Protein AF-A0A7S1AK38-F1 (afdb_monomer_lite)

Secondary structure (DSSP, 8-state):
--HHHHHHHHHHTS-TT-SS-EEEEE---TT--HHHHHHHHHHHHHHHHHHHHHHSS--HHHHHHHHHHHHHTT--EEEEEEEETTEEEEEEE-

Radius of gyration: 13.22 Å; chains: 1; bounding box: 28×28×34 Å

Organism: Noctiluca scintillans (NCBI:txid2966)

Foldseek 3Di:
DDPVVVCVVVLVVDPLQDLQDKDWDWDDDPDDDPVLLCVLAVVLVVVQSVVCVVPSAGPVVSVVSSLVSQVVVVIWTKMWHHGGRSRIDIDGHD

Sequence (94 aa):
MSDDKYFAKNKAAVPAGSVTCAILFVKQMAHMPKPRLLEAALNSAIRAAVTWKATGNPPIEAFGAAVAALNRGGWSGRLAFTSAPGVWQDISFP

pLDDT: mean 88.04, std 6.77, range [61.84, 95.19]

Structure (mmCIF, N/CA/C/O backbone):
data_AF-A0A7S1AK38-F1
#
_entry.id   AF-A0A7S1AK38-F1
#
loop_
_atom_site.group_PDB
_atom_site.id
_atom_site.type_symbol
_atom_site.label_atom_id
_atom_site.label_alt_id
_atom_site.label_comp_id
_atom_site.label_asym_id
_atom_site.label_entity_id
_atom_site.label_seq_id
_atom_site.pdbx_PDB_ins_code
_atom_site.Cartn_x
_atom_site.Cartn_y
_atom_site.Cartn_z
_atom_site.occupancy
_atom_site.B_iso_or_equiv
_atom_site.auth_seq_id
_atom_site.auth_comp_id
_atom_site.auth_asym_id
_atom_site.auth_atom_id
_atom_site.pdbx_PDB_model_num
ATOM 1 N N . MET A 1 1 ? 8.879 17.508 -7.259 1.00 61.84 1 MET A N 1
ATOM 2 C CA . MET A 1 1 ? 8.401 17.363 -5.863 1.00 61.84 1 MET A CA 1
ATOM 3 C C . MET A 1 1 ? 9.083 16.130 -5.297 1.00 61.84 1 MET A C 1
ATOM 5 O O . MET A 1 1 ? 9.114 15.151 -6.024 1.00 61.84 1 MET A O 1
ATOM 9 N N . SER A 1 2 ? 9.688 16.178 -4.106 1.00 86.88 2 SER A N 1
ATOM 10 C CA . SER A 1 2 ? 10.305 14.980 -3.513 1.00 86.88 2 SER A CA 1
ATOM 11 C C . SER A 1 2 ? 9.240 13.961 -3.095 1.00 86.88 2 SER A C 1
ATOM 13 O O . SER A 1 2 ? 8.104 14.352 -2.806 1.00 86.88 2 SER A O 1
ATOM 15 N N . ASP A 1 3 ? 9.616 12.683 -3.025 1.00 88.62 3 ASP A N 1
ATOM 16 C CA . ASP A 1 3 ? 8.741 11.595 -2.568 1.00 88.62 3 ASP A CA 1
ATOM 17 C C . ASP A 1 3 ? 8.148 11.916 -1.186 1.00 88.62 3 ASP A C 1
ATOM 19 O O . ASP A 1 3 ? 6.940 11.830 -0.985 1.00 88.62 3 ASP A O 1
ATOM 23 N N . ASP A 1 4 ? 8.952 12.414 -0.245 1.00 89.44 4 ASP A N 1
ATOM 24 C CA . ASP A 1 4 ? 8.457 12.740 1.098 1.00 89.44 4 ASP A CA 1
ATOM 25 C C . ASP A 1 4 ? 7.452 13.900 1.097 1.00 89.44 4 ASP A C 1
ATOM 27 O O . ASP A 1 4 ? 6.467 13.867 1.835 1.00 89.44 4 ASP A O 1
ATOM 31 N N . LYS A 1 5 ? 7.617 14.891 0.208 1.00 90.81 5 LYS A N 1
ATOM 32 C CA . LYS A 1 5 ? 6.633 15.974 0.046 1.00 90.81 5 LYS A CA 1
ATOM 33 C C . LYS A 1 5 ? 5.341 15.467 -0.604 1.00 90.81 5 LYS A C 1
ATOM 35 O O . LYS A 1 5 ? 4.266 15.958 -0.259 1.00 90.81 5 LYS A O 1
ATOM 40 N N . TYR A 1 6 ? 5.427 14.477 -1.500 1.00 91.00 6 TYR A N 1
ATOM 41 C CA . TYR A 1 6 ? 4.254 13.765 -2.013 1.00 91.00 6 TYR A CA 1
ATOM 42 C C . TYR A 1 6 ? 3.506 13.079 -0.871 1.00 91.00 6 TYR A C 1
ATOM 44 O O . TYR A 1 6 ? 2.311 13.315 -0.695 1.00 91.00 6 TYR A O 1
ATOM 52 N N . PHE A 1 7 ? 4.197 12.279 -0.060 1.00 93.88 7 PHE A N 1
ATOM 53 C CA . PHE A 1 7 ? 3.563 11.558 1.037 1.00 93.88 7 PHE A CA 1
ATOM 54 C C . PHE A 1 7 ? 2.984 12.497 2.090 1.00 93.88 7 PHE A C 1
ATOM 56 O O . PHE A 1 7 ? 1.826 12.324 2.444 1.00 93.88 7 PHE A O 1
ATOM 63 N N . ALA A 1 8 ? 3.717 13.518 2.539 1.00 93.44 8 ALA A N 1
ATOM 64 C CA . ALA A 1 8 ? 3.215 14.471 3.528 1.00 93.44 8 ALA A CA 1
ATOM 65 C C . ALA A 1 8 ? 1.916 15.147 3.061 1.00 93.44 8 ALA A C 1
ATOM 67 O O . ALA A 1 8 ? 0.928 15.170 3.793 1.00 93.44 8 ALA A O 1
ATOM 68 N N . LYS A 1 9 ? 1.883 15.624 1.807 1.00 94.94 9 LYS A N 1
ATOM 69 C CA . LYS A 1 9 ? 0.686 16.240 1.219 1.00 94.94 9 LYS A CA 1
ATOM 70 C C . LYS A 1 9 ? -0.493 15.265 1.164 1.00 94.94 9 LYS A C 1
ATOM 72 O O . LYS A 1 9 ? -1.603 15.641 1.523 1.00 94.94 9 LYS A O 1
ATOM 77 N N . ASN A 1 10 ? -0.271 14.039 0.690 1.00 93.81 10 ASN A N 1
ATOM 78 C CA . ASN A 1 10 ? -1.357 13.073 0.515 1.00 93.81 10 ASN A CA 1
ATOM 79 C C . ASN A 1 10 ? -1.837 12.493 1.853 1.00 93.81 10 ASN A C 1
ATOM 81 O O . ASN A 1 10 ? -3.041 12.394 2.052 1.00 93.81 10 ASN A O 1
ATOM 85 N N . LYS A 1 11 ? -0.934 12.192 2.798 1.00 94.19 11 LYS A N 1
ATOM 86 C CA . LYS A 1 11 ? -1.285 11.753 4.161 1.00 94.19 11 LYS A CA 1
ATOM 87 C C . LYS A 1 11 ? -2.125 12.821 4.881 1.00 94.19 11 LYS A C 1
ATOM 89 O O . LYS A 1 11 ? -3.087 12.468 5.550 1.00 94.19 11 LYS A O 1
ATOM 94 N N . ALA A 1 12 ? -1.830 14.111 4.686 1.00 93.31 12 ALA A N 1
ATOM 95 C CA . ALA A 1 12 ? -2.604 15.214 5.269 1.00 93.31 12 ALA A CA 1
ATOM 96 C C . ALA A 1 12 ? -4.017 15.388 4.675 1.00 93.31 12 ALA A C 1
ATOM 98 O O . ALA A 1 12 ? -4.875 15.988 5.314 1.00 93.31 12 ALA A O 1
ATOM 99 N N . ALA A 1 13 ? -4.270 14.879 3.466 1.00 93.12 13 ALA A N 1
ATOM 100 C CA . ALA A 1 13 ? -5.594 14.915 2.841 1.00 93.12 13 ALA A CA 1
ATOM 101 C C . ALA A 1 13 ? -6.508 13.762 3.301 1.00 93.12 13 ALA A C 1
ATOM 103 O O . ALA A 1 13 ? -7.698 13.754 2.986 1.00 93.12 13 ALA A O 1
ATOM 104 N N . VAL A 1 14 ? -5.965 12.779 4.025 1.00 92.06 14 VAL A N 1
ATOM 105 C CA . VAL A 1 14 ? -6.728 11.643 4.547 1.00 92.06 14 VAL A CA 1
ATOM 106 C C . VAL A 1 14 ? -7.449 12.066 5.832 1.00 92.06 14 VAL A C 1
ATOM 108 O O . VAL A 1 14 ? -6.809 12.626 6.724 1.00 92.06 14 VAL A O 1
ATOM 111 N N . PRO A 1 15 ? -8.761 11.791 5.977 1.00 91.44 15 PRO A N 1
ATOM 112 C CA . PRO A 1 15 ? -9.485 12.088 7.210 1.00 91.44 15 PRO A CA 1
ATOM 113 C C . PRO A 1 15 ? -8.817 11.453 8.435 1.00 91.44 15 PRO A C 1
ATOM 115 O O . PRO A 1 15 ? -8.454 10.279 8.399 1.00 91.44 15 PRO A O 1
ATOM 118 N N . ALA A 1 16 ? -8.715 12.194 9.542 1.00 86.50 16 ALA A N 1
ATOM 119 C CA . ALA A 1 16 ? -7.991 11.753 10.742 1.00 86.50 16 ALA A CA 1
ATOM 120 C C . ALA A 1 16 ? -8.509 10.426 11.338 1.00 86.50 16 ALA A C 1
ATOM 122 O O . ALA A 1 16 ? -7.734 9.654 11.897 1.00 86.50 16 ALA A O 1
ATOM 123 N N . GLY A 1 17 ? -9.807 10.140 11.184 1.00 88.06 17 GLY A N 1
ATOM 124 C CA . GLY A 1 17 ? -10.432 8.888 11.625 1.00 88.06 17 GLY A CA 1
ATOM 125 C C . GLY A 1 17 ? -10.288 7.716 10.649 1.00 88.06 17 GLY A C 1
ATOM 126 O O . GLY A 1 17 ? -10.788 6.630 10.931 1.00 88.06 17 GLY A O 1
ATOM 127 N N . SER A 1 18 ? -9.650 7.907 9.492 1.00 86.19 18 SER A N 1
ATOM 128 C CA . SER A 1 18 ? -9.476 6.834 8.516 1.00 86.19 18 SER A CA 1
ATOM 129 C C . SER A 1 18 ? -8.503 5.786 9.042 1.00 86.19 18 SER A C 1
ATOM 131 O O . SER A 1 18 ? -7.332 6.073 9.282 1.00 86.19 18 SER A O 1
ATOM 133 N N . VAL A 1 19 ? -8.982 4.548 9.134 1.00 88.56 19 VAL A N 1
ATOM 134 C CA . VAL A 1 19 ? -8.176 3.384 9.522 1.00 88.56 19 VAL A CA 1
ATOM 135 C C . VAL A 1 19 ? -7.885 2.441 8.360 1.00 88.56 19 VAL A C 1
ATOM 137 O O . VAL A 1 19 ? -7.127 1.499 8.546 1.00 88.56 19 VAL A O 1
ATOM 140 N N . THR A 1 20 ? -8.435 2.704 7.167 1.00 91.94 20 THR A N 1
ATOM 141 C CA . THR A 1 20 ? -8.325 1.827 5.987 1.00 91.94 20 THR A CA 1
ATOM 142 C C . THR A 1 20 ? -7.774 2.521 4.737 1.00 91.94 20 THR A C 1
ATOM 144 O O . THR A 1 20 ? -8.270 2.295 3.632 1.00 91.94 20 THR A O 1
ATOM 147 N N . CYS A 1 21 ? -6.796 3.420 4.884 1.00 93.19 21 CYS A N 1
ATOM 148 C CA . CYS A 1 21 ? -6.221 4.160 3.757 1.00 93.19 21 CYS A CA 1
ATOM 149 C C . CYS A 1 21 ? -4.827 3.645 3.389 1.00 93.19 21 CYS A C 1
ATOM 151 O O . CYS A 1 21 ? -3.982 3.469 4.263 1.00 93.19 21 CYS A O 1
ATOM 153 N N . ALA A 1 22 ? -4.567 3.469 2.090 1.00 93.75 22 ALA A N 1
ATOM 154 C CA . ALA A 1 22 ? -3.241 3.174 1.557 1.00 93.75 22 ALA A CA 1
ATOM 155 C C . ALA A 1 22 ? -2.881 4.095 0.386 1.00 93.75 22 ALA A C 1
ATOM 157 O O . ALA A 1 22 ? -3.737 4.498 -0.400 1.00 93.75 22 ALA A O 1
ATOM 158 N N . ILE A 1 23 ? -1.588 4.382 0.255 1.00 93.56 23 ILE A N 1
ATOM 159 C CA . ILE A 1 23 ? -0.976 5.133 -0.836 1.00 93.56 23 ILE A CA 1
ATOM 160 C C . ILE A 1 23 ? 0.132 4.257 -1.416 1.00 93.56 23 ILE A C 1
ATOM 162 O O . ILE A 1 23 ? 1.165 4.054 -0.778 1.00 93.56 23 ILE A O 1
ATOM 166 N N . LEU A 1 24 ? -0.071 3.757 -2.632 1.00 92.12 24 LEU A N 1
ATOM 167 C CA . LEU A 1 24 ? 0.960 3.055 -3.387 1.00 92.12 24 LEU A CA 1
ATOM 168 C C . LEU A 1 24 ? 1.642 4.035 -4.340 1.00 92.12 24 LEU A C 1
ATOM 170 O O . LEU A 1 24 ? 1.038 4.492 -5.309 1.00 92.12 24 LEU A O 1
ATOM 174 N N . PHE A 1 25 ? 2.902 4.350 -4.062 1.00 91.75 25 PHE A N 1
ATOM 175 C CA . PHE A 1 25 ? 3.739 5.187 -4.910 1.00 91.75 25 PHE A CA 1
ATOM 176 C C . PHE A 1 25 ? 4.781 4.326 -5.617 1.00 91.75 25 PHE A C 1
ATOM 178 O O . PHE A 1 25 ? 5.545 3.608 -4.972 1.00 91.75 25 PHE A O 1
ATOM 185 N N . VAL A 1 26 ? 4.829 4.432 -6.941 1.00 90.38 26 VAL A N 1
ATOM 186 C CA . VAL A 1 26 ? 5.803 3.741 -7.789 1.00 90.38 26 VAL A CA 1
ATOM 187 C C . VAL A 1 26 ? 6.629 4.802 -8.495 1.00 90.38 26 VAL A C 1
ATOM 189 O O . VAL A 1 26 ? 6.074 5.707 -9.122 1.00 90.38 26 VAL A O 1
ATOM 192 N N . LYS A 1 27 ? 7.955 4.708 -8.387 1.00 88.56 27 LYS A N 1
ATOM 193 C CA . LYS A 1 27 ? 8.869 5.657 -9.022 1.00 88.56 27 LYS A CA 1
ATOM 194 C C . LYS A 1 27 ? 8.774 5.509 -10.537 1.00 88.56 27 LYS A C 1
ATOM 196 O O . LYS A 1 27 ? 8.917 4.419 -11.091 1.00 88.56 27 LYS A O 1
ATOM 201 N N . GLN A 1 28 ? 8.494 6.618 -11.214 1.00 73.31 28 GLN A N 1
ATOM 202 C CA . GLN A 1 28 ? 8.316 6.620 -12.659 1.00 73.31 28 GLN A CA 1
ATOM 203 C C . GLN A 1 28 ? 9.656 6.374 -13.366 1.00 73.31 28 GLN A C 1
ATOM 205 O O . GLN A 1 28 ? 10.644 7.049 -13.090 1.00 73.31 28 GLN A O 1
ATOM 210 N N . MET A 1 29 ? 9.657 5.451 -14.329 1.00 69.69 29 MET A N 1
ATOM 211 C CA . MET A 1 29 ? 10.752 5.250 -15.283 1.00 69.69 29 MET A CA 1
ATOM 212 C C . MET A 1 29 ? 10.296 5.685 -16.682 1.00 69.69 29 MET A C 1
ATOM 214 O O . MET A 1 29 ? 9.128 5.506 -17.036 1.00 69.69 29 MET A O 1
ATOM 218 N N . ALA A 1 30 ? 11.207 6.253 -17.481 1.00 63.84 30 ALA A N 1
ATOM 219 C CA . ALA A 1 30 ? 10.908 6.908 -18.764 1.00 63.84 30 ALA A CA 1
ATOM 220 C C . ALA A 1 30 ? 10.179 6.022 -19.802 1.00 63.84 30 ALA A C 1
ATOM 222 O O . ALA A 1 30 ? 9.471 6.545 -20.657 1.00 63.84 30 ALA A O 1
ATOM 223 N N . HIS A 1 31 ? 10.284 4.692 -19.698 1.00 65.00 31 HIS A N 1
ATOM 224 C CA . HIS A 1 31 ? 9.705 3.731 -20.648 1.00 65.00 31 HIS A CA 1
ATOM 225 C C . HIS A 1 31 ? 8.740 2.731 -19.994 1.00 65.00 31 HIS A C 1
ATOM 227 O O . HIS A 1 31 ? 8.678 1.569 -20.386 1.00 65.00 31 HIS A O 1
ATOM 233 N N . MET A 1 32 ? 7.998 3.148 -18.964 1.00 64.44 32 MET A N 1
ATOM 234 C CA . MET A 1 32 ? 7.171 2.220 -18.190 1.00 64.44 32 MET A CA 1
ATOM 235 C C . MET A 1 32 ? 5.850 1.847 -18.897 1.00 64.44 32 MET A C 1
ATOM 237 O O . MET A 1 32 ? 4.997 2.718 -19.105 1.00 64.44 32 MET A O 1
ATOM 241 N N . PRO A 1 33 ? 5.597 0.556 -19.186 1.00 73.88 33 PRO A N 1
ATOM 242 C CA . PRO A 1 33 ? 4.288 0.104 -19.636 1.00 73.88 33 PRO A CA 1
ATOM 243 C C . PRO A 1 33 ? 3.307 0.090 -18.456 1.00 73.88 33 PRO A C 1
ATOM 245 O O . PRO A 1 33 ? 3.298 -0.829 -17.636 1.00 73.88 33 PRO A O 1
ATOM 248 N N . LYS A 1 34 ? 2.441 1.109 -18.399 1.00 76.81 34 LYS A N 1
ATOM 249 C CA . LYS A 1 34 ? 1.352 1.235 -17.411 1.00 76.81 34 LYS A CA 1
ATOM 250 C C . LYS A 1 34 ? 0.479 -0.031 -17.260 1.00 76.81 34 LYS A C 1
ATOM 252 O O . LYS A 1 34 ? 0.114 -0.326 -16.125 1.00 76.81 34 LYS A O 1
ATOM 257 N N . PRO A 1 35 ? 0.172 -0.810 -18.322 1.00 84.25 35 PRO A N 1
ATOM 258 C CA . PRO A 1 35 ? -0.619 -2.035 -18.177 1.00 84.25 35 PRO A CA 1
ATOM 259 C C . PRO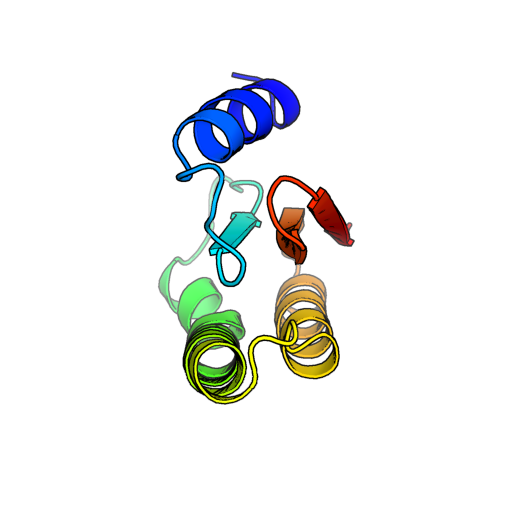 A 1 35 ? 0.048 -3.088 -17.288 1.00 84.25 35 PRO A C 1
ATOM 261 O O . PRO A 1 35 ? -0.598 -3.612 -16.389 1.00 84.25 35 PRO A O 1
ATOM 264 N N . ARG A 1 36 ? 1.359 -3.319 -17.450 1.00 84.38 36 ARG A N 1
ATOM 265 C CA . ARG A 1 36 ? 2.094 -4.315 -16.651 1.00 84.38 36 ARG A CA 1
ATOM 266 C C . ARG A 1 36 ? 2.136 -3.948 -15.170 1.00 84.38 36 ARG A C 1
ATOM 268 O O . ARG A 1 36 ? 2.084 -4.823 -14.314 1.00 84.38 36 ARG A O 1
ATOM 275 N N . LEU A 1 37 ? 2.201 -2.648 -14.873 1.00 86.56 37 LEU A N 1
ATOM 276 C CA . LEU A 1 37 ? 2.131 -2.153 -13.502 1.00 86.56 37 LEU A CA 1
ATOM 277 C C . LEU A 1 37 ? 0.778 -2.487 -12.858 1.00 86.56 37 LEU A C 1
ATOM 279 O O . LEU A 1 37 ? 0.722 -2.964 -11.725 1.00 86.56 37 LEU A O 1
ATOM 283 N N . LEU A 1 38 ? -0.313 -2.241 -13.588 1.00 86.81 38 LEU A N 1
ATOM 284 C CA . LEU A 1 38 ? -1.661 -2.554 -13.121 1.00 86.81 38 LEU A CA 1
ATOM 285 C C . LEU A 1 38 ? -1.858 -4.065 -12.975 1.00 86.81 38 LEU A C 1
ATOM 287 O O . LEU A 1 38 ? -2.360 -4.502 -11.947 1.00 86.81 38 LEU A O 1
ATOM 291 N N . GLU A 1 39 ? -1.410 -4.868 -13.937 1.00 87.50 39 GLU A N 1
ATOM 292 C CA . GLU A 1 39 ? -1.458 -6.334 -13.851 1.00 87.50 39 GLU A CA 1
ATOM 293 C C . GLU A 1 39 ? -0.720 -6.865 -12.613 1.00 87.50 39 GLU A C 1
ATOM 295 O O . GLU A 1 39 ? -1.221 -7.763 -11.937 1.00 87.50 39 GLU A O 1
ATOM 300 N N . ALA A 1 40 ? 0.428 -6.275 -12.268 1.00 86.06 40 ALA A N 1
ATOM 301 C CA . ALA A 1 40 ? 1.233 -6.706 -11.129 1.00 86.06 40 ALA A CA 1
ATOM 302 C C . ALA A 1 40 ? 0.602 -6.382 -9.762 1.00 86.06 40 ALA A C 1
ATOM 304 O O . ALA A 1 40 ? 0.763 -7.160 -8.821 1.00 86.06 40 ALA A O 1
ATOM 305 N N . ALA A 1 41 ? -0.095 -5.248 -9.627 1.00 86.69 41 ALA A N 1
ATOM 306 C CA . ALA A 1 41 ? -0.524 -4.741 -8.318 1.00 86.69 41 ALA A CA 1
ATOM 307 C C . ALA A 1 41 ? -2.045 -4.672 -8.106 1.00 86.69 41 ALA A C 1
ATOM 309 O O . ALA A 1 41 ? -2.496 -4.760 -6.963 1.00 86.69 41 ALA A O 1
ATOM 310 N N . LEU A 1 42 ? -2.851 -4.517 -9.163 1.00 86.50 42 LEU A N 1
ATOM 311 C CA . LEU A 1 42 ? -4.265 -4.141 -9.042 1.00 86.50 42 LEU A CA 1
ATOM 312 C C . LEU A 1 42 ? -5.100 -5.204 -8.322 1.00 86.50 42 LEU A C 1
ATOM 314 O O . LEU A 1 42 ? -5.883 -4.865 -7.438 1.00 86.50 42 LEU A O 1
ATOM 318 N N . ASN A 1 43 ? -4.921 -6.487 -8.654 1.00 86.56 43 ASN A N 1
ATOM 319 C CA . ASN A 1 43 ? -5.696 -7.561 -8.025 1.00 86.56 43 ASN A CA 1
ATOM 320 C C . ASN A 1 43 ? -5.433 -7.629 -6.511 1.00 86.56 43 ASN A C 1
ATOM 322 O O . ASN A 1 43 ? -6.371 -7.631 -5.713 1.00 86.56 43 ASN A O 1
ATOM 326 N N . SER A 1 44 ? -4.158 -7.604 -6.119 1.00 86.69 44 SER A N 1
ATOM 327 C CA . SER A 1 44 ? -3.740 -7.607 -4.715 1.00 86.69 44 SER A CA 1
ATOM 328 C C . SER A 1 44 ? -4.214 -6.356 -3.976 1.00 86.69 44 SER A C 1
ATOM 330 O O . SER A 1 44 ? -4.696 -6.465 -2.851 1.00 86.69 44 SER A O 1
ATOM 332 N N . ALA A 1 45 ? -4.153 -5.182 -4.614 1.00 85.56 45 ALA A N 1
ATOM 333 C CA . ALA A 1 45 ? -4.631 -3.927 -4.037 1.00 85.56 45 ALA A CA 1
ATOM 334 C C . ALA A 1 45 ? -6.152 -3.933 -3.798 1.00 85.56 45 ALA A C 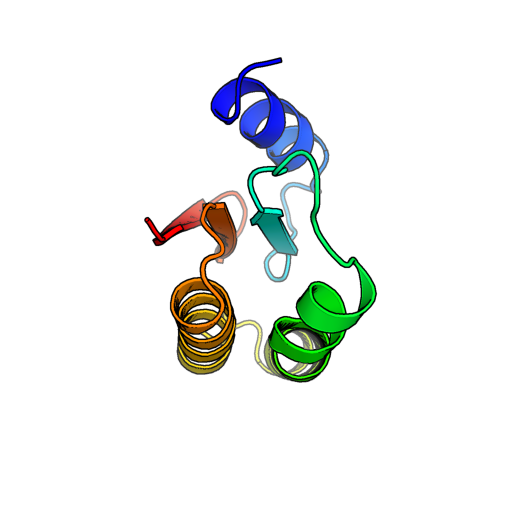1
ATOM 336 O O . ALA A 1 45 ? -6.604 -3.500 -2.740 1.00 85.56 45 ALA A O 1
ATOM 337 N N . ILE A 1 46 ? -6.942 -4.470 -4.737 1.00 86.56 46 ILE A N 1
ATOM 338 C CA . ILE A 1 46 ? -8.398 -4.607 -4.578 1.00 86.56 46 ILE A CA 1
ATOM 339 C C . ILE A 1 46 ? -8.723 -5.569 -3.432 1.00 86.56 46 ILE A C 1
ATOM 341 O O . ILE A 1 46 ? -9.513 -5.226 -2.554 1.00 86.56 46 ILE A O 1
ATOM 345 N N . ARG A 1 47 ? -8.093 -6.753 -3.398 1.00 86.06 47 ARG A N 1
ATOM 346 C CA . ARG A 1 47 ? -8.294 -7.730 -2.312 1.00 86.06 47 ARG A CA 1
ATOM 347 C C . ARG A 1 47 ? -7.939 -7.134 -0.956 1.00 86.06 47 ARG A C 1
ATOM 349 O O . ARG A 1 47 ? -8.712 -7.268 -0.014 1.00 86.06 47 ARG A O 1
ATOM 356 N N . ALA A 1 48 ? -6.809 -6.436 -0.880 1.00 87.75 48 ALA A N 1
ATOM 357 C CA . ALA A 1 48 ? -6.391 -5.726 0.315 1.00 87.75 48 ALA A CA 1
ATOM 358 C C . ALA A 1 48 ? -7.461 -4.716 0.762 1.00 87.75 48 ALA A C 1
ATOM 360 O O . ALA A 1 48 ? -7.932 -4.789 1.893 1.00 87.75 48 ALA A O 1
ATOM 361 N N . ALA A 1 49 ? -7.917 -3.831 -0.127 1.00 86.50 49 ALA A N 1
ATOM 362 C CA . ALA A 1 49 ? -8.923 -2.823 0.207 1.00 86.50 49 ALA A CA 1
ATOM 363 C C . ALA A 1 49 ? -10.243 -3.436 0.719 1.00 86.50 49 ALA A C 1
ATOM 365 O O . ALA A 1 49 ? -10.819 -2.943 1.691 1.00 86.50 49 ALA A O 1
ATOM 366 N N . VAL A 1 50 ? -10.705 -4.529 0.102 1.00 87.88 50 VAL A N 1
ATOM 367 C CA . VAL A 1 50 ? -11.940 -5.226 0.502 1.00 87.88 50 VAL A CA 1
ATOM 368 C C . VAL A 1 50 ? -11.790 -5.884 1.876 1.00 87.88 50 VAL A C 1
ATOM 370 O O . VAL A 1 50 ? -12.618 -5.648 2.757 1.00 87.88 50 VAL A O 1
ATOM 373 N N . THR A 1 51 ? -10.728 -6.665 2.091 1.00 87.44 51 THR A N 1
ATOM 374 C CA . THR A 1 51 ? -10.480 -7.347 3.374 1.00 87.44 51 THR A CA 1
ATOM 375 C C . THR A 1 51 ? -10.272 -6.352 4.509 1.00 87.44 51 THR A C 1
ATOM 377 O O . THR A 1 51 ? -10.748 -6.556 5.628 1.00 87.44 51 THR A O 1
ATOM 380 N N . TRP A 1 52 ? -9.590 -5.246 4.222 1.00 92.12 52 TRP A N 1
ATOM 381 C CA . TRP A 1 52 ? -9.323 -4.222 5.216 1.00 92.12 52 TRP A CA 1
ATOM 382 C C . TRP A 1 52 ? -10.605 -3.551 5.702 1.00 92.12 52 TRP A C 1
ATOM 384 O O . TRP A 1 52 ? -10.822 -3.416 6.904 1.00 92.12 52 TRP A O 1
ATOM 394 N N . LYS A 1 53 ? -11.504 -3.203 4.777 1.00 86.38 53 LYS A N 1
ATOM 395 C CA . LYS A 1 53 ? -12.811 -2.638 5.124 1.00 86.38 53 LYS A CA 1
ATOM 396 C C . LYS A 1 53 ? -13.633 -3.581 6.010 1.00 86.38 53 LYS A C 1
ATOM 398 O O . LYS A 1 53 ? -14.354 -3.107 6.879 1.00 86.38 53 LYS A O 1
ATOM 403 N N . ALA A 1 54 ? -13.533 -4.891 5.788 1.00 87.69 54 ALA A N 1
ATOM 404 C CA . ALA A 1 54 ? -14.287 -5.886 6.549 1.00 87.69 54 ALA A CA 1
ATOM 405 C C . ALA A 1 54 ? -13.741 -6.109 7.969 1.00 87.69 54 ALA A C 1
ATOM 407 O O . ALA A 1 54 ? -14.513 -6.375 8.884 1.00 87.69 54 ALA A O 1
ATOM 408 N N . THR A 1 55 ? -12.422 -6.020 8.155 1.00 87.94 55 THR A N 1
ATOM 409 C CA . THR A 1 55 ? -11.761 -6.413 9.413 1.00 87.94 55 THR A CA 1
ATOM 410 C C . THR A 1 55 ? -11.285 -5.235 10.258 1.00 87.94 55 THR A C 1
ATOM 412 O O . THR A 1 55 ? -10.982 -5.419 11.431 1.00 87.94 55 THR A O 1
ATOM 415 N N . GLY A 1 56 ? -11.147 -4.045 9.667 1.00 86.38 56 GLY A N 1
ATOM 416 C CA . GLY A 1 56 ? -10.483 -2.892 10.285 1.00 86.38 56 GLY A CA 1
ATOM 417 C C . GLY A 1 56 ? -8.959 -3.039 10.405 1.00 86.38 56 GLY A C 1
ATOM 418 O O . GLY A 1 56 ? -8.273 -2.054 10.666 1.00 86.38 56 GLY A O 1
ATOM 419 N N . ASN A 1 57 ? -8.415 -4.232 10.148 1.00 88.56 57 ASN A N 1
ATOM 420 C CA . ASN A 1 57 ? -6.995 -4.535 10.271 1.00 88.56 57 ASN A CA 1
ATOM 421 C C . ASN A 1 57 ? -6.294 -4.434 8.911 1.00 88.56 57 ASN A C 1
ATOM 423 O O . ASN A 1 57 ? -6.812 -4.958 7.919 1.00 88.56 57 ASN A O 1
ATOM 427 N N . PRO A 1 58 ? -5.112 -3.795 8.839 1.00 90.50 58 PRO A N 1
ATOM 428 C CA . PRO A 1 58 ? -4.383 -3.677 7.588 1.00 90.50 58 PRO A CA 1
ATOM 429 C C . PRO A 1 58 ? -3.985 -5.066 7.059 1.00 90.50 58 PRO A C 1
ATOM 431 O O . PRO A 1 58 ? -3.436 -5.878 7.803 1.00 90.50 58 PRO A O 1
ATOM 434 N N . PRO A 1 59 ? -4.227 -5.362 5.773 1.00 91.44 59 PRO A N 1
ATOM 435 C CA . PRO A 1 59 ? -3.946 -6.659 5.162 1.00 91.44 59 PRO A CA 1
ATOM 436 C C . PRO A 1 59 ? -2.457 -6.769 4.799 1.00 91.44 59 PRO A C 1
ATOM 438 O O . PRO A 1 59 ? -2.083 -6.759 3.624 1.00 91.44 59 PRO A O 1
ATOM 441 N N . ILE A 1 60 ? -1.601 -6.857 5.821 1.00 89.88 60 ILE A N 1
ATOM 442 C CA . ILE A 1 60 ? -0.134 -6.801 5.695 1.00 89.88 60 ILE A CA 1
ATOM 443 C C . ILE A 1 60 ? 0.402 -7.814 4.679 1.00 89.88 60 ILE A C 1
ATOM 445 O O . ILE A 1 60 ? 1.234 -7.464 3.845 1.00 89.88 60 ILE A O 1
ATOM 449 N N . GLU A 1 61 ? -0.108 -9.046 4.689 1.00 87.75 61 GLU A N 1
ATOM 450 C CA . GLU A 1 61 ? 0.320 -10.090 3.751 1.00 87.75 61 GLU A CA 1
ATOM 451 C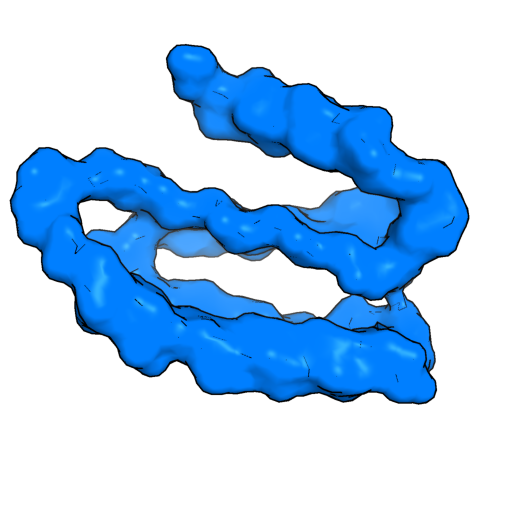 C . GLU A 1 61 ? 0.003 -9.729 2.294 1.00 87.75 61 GLU A C 1
ATOM 453 O O . GLU A 1 61 ? 0.850 -9.880 1.414 1.00 87.75 61 GLU A O 1
ATOM 458 N N . ALA A 1 62 ? -1.190 -9.187 2.027 1.00 88.44 62 ALA A N 1
ATOM 459 C CA . ALA A 1 62 ? -1.589 -8.774 0.681 1.00 88.44 62 ALA A CA 1
ATOM 460 C C . ALA A 1 62 ? -0.780 -7.560 0.197 1.00 88.44 62 ALA A C 1
ATOM 462 O O . ALA A 1 62 ? -0.398 -7.492 -0.973 1.00 88.44 62 ALA A O 1
ATOM 463 N N . PHE A 1 63 ? -0.477 -6.625 1.100 1.00 90.88 63 PHE A N 1
ATOM 464 C CA . PHE A 1 63 ? 0.414 -5.497 0.834 1.00 90.88 63 PHE A CA 1
ATOM 465 C C . PHE A 1 63 ? 1.838 -5.948 0.518 1.00 90.88 63 PHE A C 1
ATOM 467 O O . PHE A 1 63 ? 2.401 -5.523 -0.492 1.00 90.88 63 PHE A O 1
ATOM 474 N N . GLY A 1 64 ? 2.386 -6.865 1.315 1.00 89.81 64 GLY A N 1
ATOM 475 C CA . GLY A 1 64 ? 3.682 -7.483 1.056 1.00 89.81 64 GLY A CA 1
ATOM 476 C C . GLY A 1 64 ? 3.711 -8.204 -0.292 1.00 89.81 64 GLY A C 1
ATOM 477 O O . GLY A 1 64 ? 4.638 -8.005 -1.073 1.00 89.81 64 GLY A O 1
ATOM 478 N N . ALA A 1 65 ? 2.667 -8.971 -0.621 1.00 88.19 65 ALA A N 1
ATOM 479 C CA . ALA A 1 65 ? 2.557 -9.669 -1.900 1.00 88.19 65 ALA A CA 1
ATOM 480 C C . ALA A 1 65 ? 2.505 -8.705 -3.100 1.00 88.19 65 ALA A C 1
ATOM 482 O O . ALA A 1 65 ? 3.171 -8.952 -4.108 1.00 88.19 65 ALA A O 1
ATOM 483 N N . ALA A 1 66 ? 1.759 -7.600 -2.989 1.00 89.50 66 ALA A N 1
ATOM 484 C CA . ALA A 1 66 ? 1.692 -6.564 -4.021 1.00 89.50 66 ALA A CA 1
ATOM 485 C C . ALA A 1 66 ? 3.055 -5.893 -4.237 1.00 89.50 66 ALA A C 1
ATOM 487 O O . ALA A 1 66 ? 3.528 -5.791 -5.368 1.00 89.50 66 ALA A O 1
ATOM 488 N N . VAL A 1 67 ? 3.720 -5.490 -3.152 1.00 92.69 67 VAL A N 1
ATOM 489 C CA . VAL A 1 67 ? 5.050 -4.874 -3.205 1.00 92.69 67 VAL A CA 1
ATOM 490 C C . VAL A 1 67 ? 6.096 -5.847 -3.757 1.00 92.69 67 VAL A C 1
ATOM 492 O O . VAL A 1 67 ? 6.917 -5.465 -4.585 1.00 92.69 67 VAL A O 1
ATOM 495 N N . ALA A 1 68 ? 6.044 -7.124 -3.376 1.00 90.62 68 ALA A N 1
ATOM 496 C CA . ALA A 1 68 ? 6.947 -8.142 -3.903 1.00 90.62 68 ALA A CA 1
ATOM 497 C C . ALA A 1 68 ? 6.722 -8.401 -5.402 1.00 90.62 68 ALA A C 1
ATOM 499 O O . ALA A 1 68 ? 7.686 -8.599 -6.140 1.00 90.62 68 ALA A O 1
ATOM 500 N N . ALA A 1 69 ? 5.468 -8.394 -5.869 1.00 89.19 69 ALA A N 1
ATOM 501 C CA . ALA A 1 69 ? 5.152 -8.499 -7.294 1.00 89.19 69 ALA A CA 1
ATOM 502 C C . ALA A 1 69 ? 5.697 -7.302 -8.081 1.00 89.19 69 ALA A C 1
ATOM 504 O O . ALA A 1 69 ? 6.262 -7.486 -9.158 1.00 89.19 69 ALA A O 1
ATOM 505 N N . LEU A 1 70 ? 5.596 -6.100 -7.507 1.00 90.75 70 LEU A N 1
ATOM 506 C CA . LEU A 1 70 ? 6.175 -4.898 -8.089 1.00 90.75 70 LEU A CA 1
ATOM 507 C C . LEU A 1 70 ? 7.712 -4.964 -8.142 1.00 90.75 70 LEU A C 1
ATOM 509 O O . LEU A 1 70 ? 8.322 -4.767 -9.188 1.00 90.75 70 LEU A O 1
ATOM 513 N N . ASN A 1 71 ? 8.362 -5.339 -7.049 1.00 91.56 71 ASN A N 1
ATOM 514 C CA . ASN A 1 71 ? 9.818 -5.443 -7.036 1.00 91.56 71 ASN A CA 1
ATOM 515 C C . ASN A 1 71 ? 10.331 -6.475 -8.068 1.00 91.56 71 ASN A C 1
ATOM 517 O O . ASN A 1 71 ? 11.240 -6.200 -8.846 1.00 91.56 71 ASN A O 1
ATOM 521 N N . ARG A 1 72 ? 9.669 -7.639 -8.187 1.00 89.62 72 ARG A N 1
ATOM 522 C CA . ARG A 1 72 ? 10.016 -8.654 -9.205 1.00 89.62 72 ARG A CA 1
ATOM 523 C C . ARG A 1 72 ? 9.879 -8.167 -10.647 1.00 89.62 72 ARG A C 1
ATOM 525 O O . ARG A 1 72 ? 10.569 -8.681 -11.520 1.00 89.62 72 ARG A O 1
ATOM 532 N N . GLY A 1 73 ? 8.990 -7.212 -10.911 1.00 86.00 73 GLY A N 1
ATOM 533 C CA . GLY A 1 73 ? 8.848 -6.601 -12.232 1.00 86.00 73 GLY A CA 1
ATOM 534 C C . GLY A 1 73 ? 9.793 -5.424 -12.489 1.00 86.00 73 GLY A C 1
ATOM 535 O O . GLY A 1 73 ? 9.643 -4.750 -13.507 1.00 86.00 73 GLY A O 1
ATOM 536 N N . GLY A 1 74 ? 10.757 -5.179 -11.593 1.00 87.94 74 GLY A N 1
ATOM 537 C CA . GLY A 1 74 ? 11.744 -4.104 -11.711 1.00 87.94 74 GLY A CA 1
ATOM 538 C C . GLY A 1 74 ? 11.208 -2.730 -11.310 1.00 87.94 74 GLY A C 1
ATOM 539 O O . GLY A 1 74 ? 11.748 -1.710 -11.738 1.00 87.94 74 GLY A O 1
ATOM 540 N N . TRP A 1 75 ? 10.118 -2.688 -10.541 1.00 89.56 75 TRP A N 1
ATOM 541 C CA . TRP A 1 75 ? 9.553 -1.449 -10.021 1.00 89.56 75 TRP A CA 1
ATOM 542 C C . TRP A 1 75 ? 10.070 -1.166 -8.620 1.00 89.56 75 TRP A C 1
ATOM 544 O O . TRP A 1 75 ? 10.127 -2.073 -7.801 1.00 89.56 75 TRP A O 1
ATOM 554 N N . SER A 1 76 ? 10.309 0.113 -8.340 1.00 91.62 76 SER A N 1
ATOM 555 C CA . SER A 1 76 ? 10.710 0.620 -7.030 1.00 91.62 76 SER A CA 1
ATOM 556 C C . SER A 1 76 ? 9.714 1.645 -6.505 1.00 91.62 76 SER A C 1
ATOM 558 O O . SER A 1 76 ? 8.964 2.267 -7.271 1.00 91.62 76 SER A O 1
ATOM 560 N N . GLY A 1 77 ? 9.672 1.840 -5.189 1.00 93.25 77 GLY A N 1
ATOM 561 C CA . GLY A 1 77 ? 8.693 2.742 -4.600 1.00 93.25 77 GLY A CA 1
ATOM 562 C C . GLY A 1 77 ? 8.450 2.556 -3.111 1.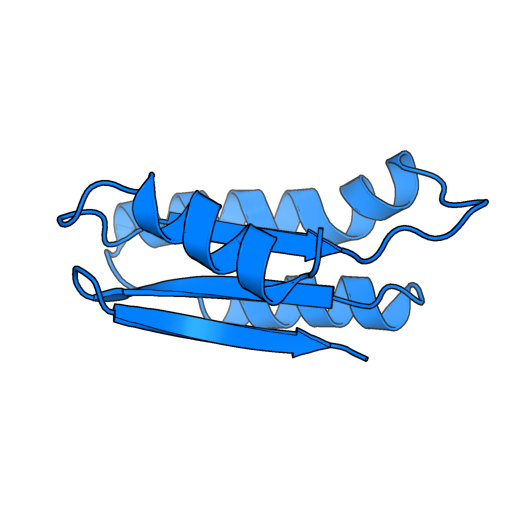00 93.25 77 GLY A C 1
ATOM 563 O O . GLY A 1 77 ? 9.300 2.078 -2.358 1.00 93.25 77 GLY A O 1
ATOM 564 N N . ARG A 1 78 ? 7.267 3.000 -2.682 1.00 94.88 78 ARG A N 1
ATOM 565 C CA . ARG A 1 78 ? 6.821 2.955 -1.289 1.00 94.88 78 ARG A CA 1
ATOM 566 C C . ARG A 1 78 ? 5.313 2.736 -1.234 1.00 94.88 78 ARG A C 1
ATOM 568 O O . ARG A 1 78 ? 4.550 3.422 -1.912 1.00 94.88 78 ARG A O 1
ATOM 575 N N . LEU A 1 79 ? 4.891 1.803 -0.396 1.00 94.50 79 LEU A N 1
ATOM 576 C CA . LEU A 1 79 ? 3.508 1.634 0.018 1.00 94.50 79 LEU A CA 1
ATOM 577 C C . LEU A 1 79 ? 3.356 2.200 1.429 1.00 94.50 79 LEU A C 1
ATOM 579 O O . LEU A 1 79 ? 3.980 1.692 2.352 1.00 94.50 79 LEU A O 1
ATOM 583 N N . ALA A 1 80 ? 2.526 3.224 1.594 1.00 95.19 80 ALA A N 1
ATOM 584 C CA . ALA A 1 80 ? 2.123 3.736 2.898 1.00 95.19 80 ALA A CA 1
ATOM 585 C C . ALA A 1 80 ? 0.710 3.254 3.220 1.00 95.19 80 ALA A C 1
ATOM 587 O O . ALA A 1 80 ? -0.143 3.270 2.335 1.00 95.19 80 ALA A O 1
ATOM 588 N N . PHE A 1 81 ? 0.426 2.877 4.459 1.00 94.62 81 PHE A N 1
ATOM 589 C CA . PHE A 1 81 ? -0.919 2.485 4.877 1.00 94.62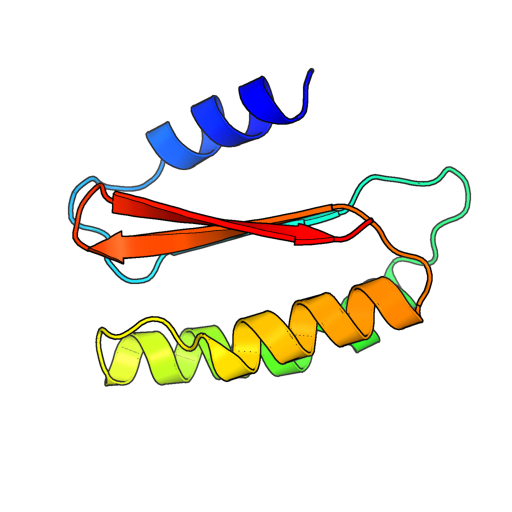 81 PHE A CA 1
ATOM 590 C C . PHE A 1 81 ? -1.169 2.847 6.342 1.00 94.62 81 PHE A C 1
ATOM 592 O O . PHE A 1 81 ? -0.243 2.892 7.149 1.00 94.62 81 PHE A O 1
ATOM 599 N N . THR A 1 82 ? -2.414 3.151 6.695 1.00 93.88 82 THR A N 1
ATOM 600 C CA . THR A 1 82 ? -2.805 3.381 8.091 1.00 93.88 82 THR A CA 1
ATOM 601 C C . THR A 1 82 ? -2.774 2.073 8.889 1.00 93.88 82 THR A C 1
ATOM 603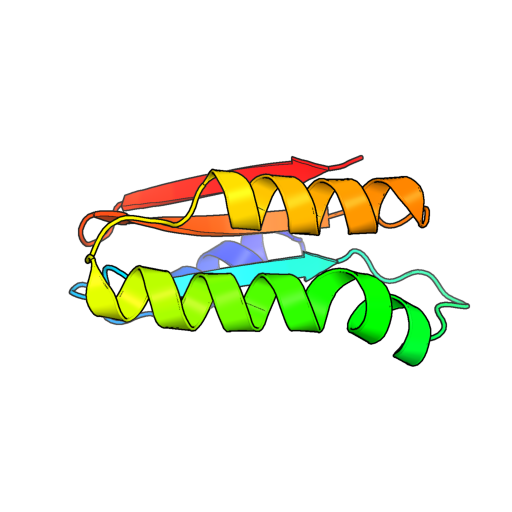 O O . THR A 1 82 ? -3.039 1.017 8.342 1.00 93.88 82 THR A O 1
ATOM 606 N N . SER A 1 83 ? -2.469 2.090 10.181 1.00 89.75 83 SER A N 1
ATOM 607 C CA . SER A 1 83 ? -2.648 0.910 11.058 1.00 89.75 83 SER A CA 1
ATOM 608 C C . SER A 1 83 ? -3.546 1.190 12.259 1.00 89.75 83 SER A C 1
ATOM 610 O O . SER A 1 83 ? -4.017 0.270 12.916 1.00 89.75 83 SER A O 1
ATOM 612 N N . ALA A 1 84 ? -3.766 2.470 12.538 1.00 86.88 84 ALA A N 1
ATOM 613 C CA . ALA A 1 84 ? -4.687 3.025 13.517 1.00 86.88 84 ALA A CA 1
ATOM 614 C C . ALA A 1 84 ? -5.001 4.476 13.085 1.00 86.88 84 ALA A C 1
ATOM 616 O O . ALA A 1 84 ? -4.324 4.987 12.183 1.00 86.88 84 ALA A O 1
ATOM 617 N N . PRO A 1 85 ? -5.989 5.163 13.690 1.00 87.25 85 PRO A N 1
ATOM 618 C CA . PRO A 1 85 ? -6.278 6.559 13.365 1.00 87.25 85 PRO A CA 1
ATOM 619 C C . PRO A 1 85 ? -5.021 7.432 13.472 1.00 87.25 85 PRO A C 1
ATOM 621 O O . PRO A 1 85 ? -4.360 7.457 14.508 1.00 87.25 85 PRO A O 1
ATOM 624 N N . GLY A 1 86 ? -4.656 8.105 12.379 1.00 85.38 86 GLY A N 1
ATOM 625 C CA . GLY A 1 86 ? -3.460 8.954 12.302 1.00 85.38 86 GLY A CA 1
ATOM 626 C C . GLY A 1 86 ? -2.105 8.227 12.296 1.00 85.38 86 GLY A C 1
ATOM 627 O O . GLY A 1 86 ? -1.082 8.878 12.087 1.00 85.38 86 GLY A O 1
ATOM 628 N N . VAL A 1 87 ? -2.065 6.902 12.471 1.00 91.44 87 VAL A N 1
ATOM 629 C CA . VAL A 1 87 ? -0.820 6.118 12.489 1.00 91.44 87 VAL A CA 1
ATOM 630 C C . VAL A 1 87 ? -0.566 5.527 11.111 1.00 91.44 87 VAL A C 1
ATOM 632 O O . VAL A 1 87 ? -1.351 4.711 10.629 1.00 91.44 87 VAL A O 1
ATOM 635 N N . TRP A 1 88 ? 0.552 5.915 10.502 1.00 94.06 88 TRP A N 1
ATOM 636 C CA . TRP A 1 88 ? 0.995 5.422 9.202 1.00 94.06 88 TRP A CA 1
ATOM 637 C C . TRP A 1 88 ? 2.168 4.460 9.348 1.00 94.06 88 TRP A C 1
ATOM 639 O O . TRP A 1 88 ? 3.106 4.721 10.095 1.00 94.06 88 TRP A O 1
ATOM 649 N N . GLN A 1 89 ? 2.128 3.389 8.569 1.00 94.31 89 GLN A N 1
ATOM 650 C CA . GLN A 1 89 ? 3.235 2.476 8.337 1.00 94.31 89 GLN A CA 1
ATOM 651 C C . GLN A 1 89 ? 3.650 2.557 6.870 1.00 94.31 89 GLN A C 1
ATOM 653 O O . GLN A 1 89 ? 2.840 2.897 6.005 1.00 94.31 89 GLN A O 1
ATOM 658 N N . ASP A 1 90 ? 4.913 2.250 6.591 1.00 94.06 90 ASP A N 1
ATOM 659 C CA . ASP A 1 90 ? 5.479 2.330 5.251 1.00 94.06 90 ASP A CA 1
ATOM 660 C C . ASP A 1 90 ? 6.280 1.052 4.935 1.00 94.06 90 ASP A C 1
ATOM 662 O O . ASP A 1 90 ? 7.069 0.577 5.749 1.00 94.06 90 ASP A O 1
ATOM 666 N N . ILE A 1 91 ? 6.105 0.515 3.726 1.00 93.31 91 ILE A N 1
ATOM 667 C CA . ILE A 1 91 ? 6.901 -0.573 3.146 1.00 93.31 91 ILE A CA 1
ATOM 668 C C . ILE A 1 91 ? 7.587 -0.008 1.905 1.00 93.31 91 ILE A C 1
ATOM 670 O O . ILE A 1 91 ? 6.928 0.340 0.923 1.00 93.31 91 ILE A O 1
ATOM 674 N N . SER A 1 92 ? 8.913 0.109 1.947 1.00 92.62 92 SER A N 1
ATOM 675 C CA . SER A 1 92 ? 9.710 0.536 0.790 1.00 92.62 92 SER A CA 1
ATOM 676 C C . SER A 1 92 ? 10.207 -0.673 0.008 1.00 92.62 92 SER A C 1
ATOM 678 O O . SER A 1 92 ? 10.492 -1.716 0.594 1.00 92.62 92 SER A O 1
ATOM 680 N N . PHE A 1 93 ? 10.330 -0.525 -1.308 1.00 91.06 93 PHE A N 1
ATOM 681 C CA . PHE A 1 93 ? 10.893 -1.545 -2.183 1.00 91.06 93 PHE A CA 1
ATOM 682 C C . PHE A 1 93 ? 11.885 -0.914 -3.170 1.00 91.06 93 PHE A C 1
ATOM 684 O O . PHE A 1 93 ? 11.591 0.169 -3.696 1.00 91.06 93 PHE A O 1
ATOM 691 N N . PRO A 1 94 ? 13.075 -1.529 -3.322 1.00 83.81 94 PRO A N 1
ATOM 692 C CA . PRO A 1 94 ? 14.185 -0.975 -4.090 1.00 83.81 94 PRO A CA 1
ATOM 693 C C . PRO A 1 94 ? 13.920 -0.938 -5.591 1.00 83.81 94 PRO A C 1
ATOM 695 O O . PRO A 1 94 ? 13.033 -1.676 -6.067 1.00 83.81 94 PRO A O 1
#